Protein AF-A0A840BSH6-F1 (afdb_monomer)

Solvent-accessible surface area (backbone atoms only — not comparable to full-atom values): 8714 Å² total; per-residue (Å²): 139,89,85,86,82,85,83,79,82,79,79,81,77,80,78,76,80,76,78,77,72,79,73,70,37,66,63,77,47,73,45,48,82,59,20,65,58,50,27,52,55,45,19,56,56,18,45,80,70,79,40,71,55,38,42,67,36,70,54,42,22,52,39,29,39,49,35,29,42,34,17,31,31,66,74,46,94,53,80,52,51,56,45,47,66,65,61,36,46,56,72,49,78,52,91,74,95,76,85,75,84,82,85,85,70,68,51,92,45,71,67,54,47,52,49,54,31,62,74,34,72,70,44,33,49,50,67,59,44,82,89,57,50,62,40,50,33,41,51,20,29,24,90,95,38,59

Secondary structure (DSSP, 8-state):
------------------------PPEEEEE-TTHHHHHHHHHHHHHTTTPPP-EE-HHHHHHHHHHHHHHHHHT---TTBTB-HHHHHHTTT---S--------S-SSHHHHHHHHHHSHHHHHHHT-TT--EE---EEEETTB-

Sequence (146 aa):
MKIPALLVSLALALSACTMAASKRQSVETVSSEAAPAAAGAVSRFRAASGLGPVTPDEALNAAARQQARAMAEKDVLSHEAAGSFWSRMDGTGRRFTHGAENIAMGQRSLEEAMEDWRRSPEHRRNMLQNPASHIGFARARAGGRD

Radius of gyration: 24.21 Å; Cα contacts (8 Å, |Δi|>4): 195; chains: 1; bounding box: 89×45×50 Å

Nearest PDB structures (foldseek):
  4ifa-assembly1_A  TM=9.521E-01  e=1.759E-03  Bacillus anthracis str. Ames
  4d53-assembly2_B  TM=8.721E-01  e=7.433E-04  Borreliella burgdorferi B31
  4h0a-assembly2_B  TM=8.334E-01  e=6.193E-03  Staphylococcus aureus subsp. aureus Mu50
  1smb-assembly1_A  TM=7.708E-01  e=9.368E-02  Homo sapiens
  5vhg-assembly1_A  TM=7.579E-01  e=2.531E-01  Homo sapiens

Foldseek 3Di:
DDDDDDDDPDPPPPPPPPPPPPQQFDWPDKDQPCVVVLQVLLQVLLVVVVAHGAAEDVLQQVLQSQQQVQCQRRVHDDCQSNHHPVVSSVVSVDDDPDADDDDDKQDPDPVRSSVVLCPDPVSVCRSNDPPHHYHYHMHIDTPHMD

Structure (mmCIF, N/CA/C/O backbone):
data_AF-A0A840BSH6-F1
#
_entry.id   AF-A0A840BSH6-F1
#
loop_
_atom_site.group_PDB
_atom_site.id
_atom_site.type_symbol
_atom_site.label_atom_id
_atom_site.label_alt_id
_atom_site.label_comp_id
_atom_site.label_asym_id
_atom_site.label_entity_id
_atom_site.label_seq_id
_atom_site.pdbx_PDB_ins_code
_atom_site.Cartn_x
_atom_site.Cartn_y
_atom_site.Cartn_z
_atom_site.occupancy
_atom_site.B_iso_or_equiv
_atom_site.auth_seq_id
_atom_site.auth_comp_id
_atom_site.auth_asym_id
_atom_site.auth_atom_id
_atom_site.pdbx_PDB_model_num
ATOM 1 N N . MET A 1 1 ? 73.060 -31.429 -35.168 1.00 44.03 1 MET A N 1
ATOM 2 C CA . MET A 1 1 ? 73.152 -30.146 -34.434 1.00 44.03 1 MET A CA 1
ATOM 3 C C . MET A 1 1 ? 72.123 -29.185 -35.020 1.00 44.03 1 MET A C 1
ATOM 5 O O . MET A 1 1 ? 72.100 -29.071 -36.238 1.00 44.03 1 MET A O 1
ATOM 9 N N . LYS A 1 2 ? 71.353 -28.507 -34.151 1.00 41.44 2 LYS A N 1
ATOM 10 C CA . LYS A 1 2 ? 70.321 -27.463 -34.385 1.00 41.44 2 LYS A CA 1
ATOM 11 C C . LYS A 1 2 ? 68.860 -27.944 -34.511 1.00 41.44 2 LYS A C 1
ATOM 13 O O . LYS A 1 2 ? 68.410 -28.388 -35.557 1.00 41.44 2 LYS A O 1
ATOM 18 N N . ILE A 1 3 ? 68.153 -27.797 -33.387 1.00 51.47 3 ILE A N 1
ATOM 19 C CA . ILE A 1 3 ? 66.695 -27.834 -33.193 1.00 51.47 3 ILE A CA 1
ATOM 20 C C . ILE A 1 3 ? 66.158 -26.401 -33.394 1.00 51.47 3 ILE A C 1
ATOM 22 O O . ILE A 1 3 ? 66.790 -25.479 -32.872 1.00 51.47 3 ILE A O 1
ATOM 26 N N . PRO A 1 4 ? 64.998 -26.192 -34.045 1.00 51.84 4 PRO A N 1
ATOM 27 C CA . PRO A 1 4 ? 64.144 -25.043 -33.739 1.00 51.84 4 PRO A CA 1
ATOM 28 C C . PRO A 1 4 ? 62.742 -25.542 -33.338 1.00 51.84 4 PRO A C 1
ATOM 30 O O . PRO A 1 4 ? 62.056 -26.215 -34.096 1.00 51.84 4 PRO A O 1
ATOM 33 N N . ALA A 1 5 ? 62.421 -25.467 -32.049 1.00 51.41 5 ALA A N 1
ATOM 34 C CA . ALA A 1 5 ? 61.655 -24.380 -31.430 1.00 51.41 5 ALA A CA 1
ATOM 35 C C . ALA A 1 5 ? 60.151 -24.463 -31.754 1.00 51.41 5 ALA A C 1
ATOM 37 O O . ALA A 1 5 ? 59.654 -23.911 -32.731 1.00 51.41 5 ALA A O 1
ATOM 38 N N . LEU A 1 6 ? 59.455 -25.182 -30.868 1.00 49.88 6 LEU A N 1
ATOM 39 C CA . LEU A 1 6 ? 58.005 -25.245 -30.716 1.00 49.88 6 LEU A CA 1
ATOM 40 C C . LEU A 1 6 ? 57.456 -23.828 -30.460 1.00 49.88 6 LEU A C 1
ATOM 42 O O . LEU A 1 6 ? 57.802 -23.206 -29.456 1.00 49.88 6 LEU A O 1
ATOM 46 N N . LEU A 1 7 ? 56.582 -23.326 -31.332 1.00 50.69 7 LEU A N 1
ATOM 47 C CA . LEU A 1 7 ? 55.762 -22.147 -31.046 1.00 50.69 7 LEU A CA 1
ATOM 48 C C . LEU A 1 7 ? 54.501 -22.608 -30.310 1.00 50.69 7 LEU A C 1
ATOM 50 O O . LEU A 1 7 ? 53.542 -23.076 -30.916 1.00 50.69 7 LEU A O 1
ATOM 54 N N . VAL A 1 8 ? 54.526 -22.500 -28.982 1.00 51.53 8 VAL A N 1
ATOM 55 C CA . VAL A 1 8 ? 53.335 -22.622 -28.137 1.00 51.53 8 VAL A CA 1
ATOM 56 C C . VAL A 1 8 ? 52.577 -21.300 -28.230 1.00 51.53 8 VAL A C 1
ATOM 58 O O . VAL A 1 8 ? 52.977 -20.299 -27.637 1.00 51.53 8 VAL A O 1
ATOM 61 N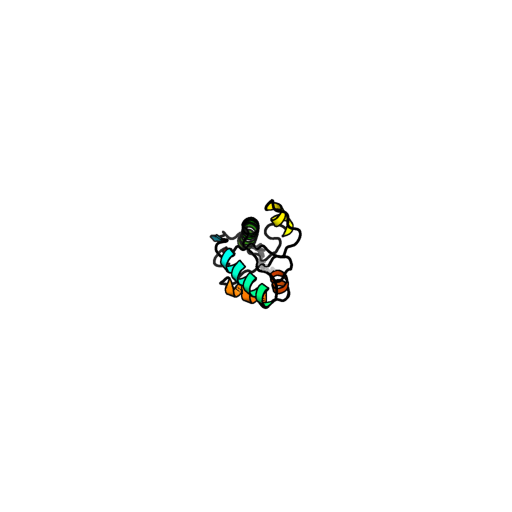 N . SER A 1 9 ? 51.491 -21.278 -28.999 1.00 53.41 9 SER A N 1
ATOM 62 C CA . SER A 1 9 ? 50.545 -20.163 -28.991 1.00 53.41 9 SER A CA 1
ATOM 63 C C . SER A 1 9 ? 49.776 -20.169 -27.669 1.00 53.41 9 SER A C 1
ATOM 65 O O . SER A 1 9 ? 48.850 -20.952 -27.470 1.00 53.41 9 SER A O 1
ATOM 67 N N . LEU A 1 10 ? 50.187 -19.299 -26.747 1.00 56.66 10 LEU A N 1
ATOM 68 C CA . LEU A 1 10 ? 49.472 -19.008 -25.510 1.00 56.66 10 LEU A CA 1
ATOM 69 C C . LEU A 1 10 ? 48.188 -18.235 -25.850 1.00 56.66 10 LEU A C 1
ATOM 71 O O . LEU A 1 10 ? 48.226 -17.037 -26.126 1.00 56.66 10 LEU A O 1
ATOM 75 N N . ALA A 1 11 ? 47.048 -18.924 -25.852 1.00 58.22 11 ALA A N 1
ATOM 76 C CA . ALA A 1 11 ? 45.743 -18.284 -25.942 1.00 58.22 11 ALA A CA 1
ATOM 77 C C . ALA A 1 11 ? 45.446 -17.555 -24.621 1.00 58.22 11 ALA A C 1
ATOM 79 O O . ALA A 1 11 ? 45.105 -18.175 -23.614 1.00 58.22 11 ALA A O 1
ATOM 80 N N . LEU A 1 12 ? 45.590 -16.228 -24.618 1.00 57.38 12 LEU A N 1
ATOM 81 C CA . LEU A 1 12 ? 45.112 -15.373 -23.534 1.00 57.38 12 LEU A CA 1
ATOM 82 C C . LEU A 1 12 ? 43.579 -15.292 -23.623 1.00 57.38 12 LEU A C 1
ATOM 84 O O . LEU A 1 12 ? 43.025 -14.484 -24.366 1.00 57.38 12 LEU A O 1
ATOM 88 N N . ALA A 1 13 ? 42.877 -16.145 -22.878 1.00 59.97 13 ALA A N 1
ATOM 89 C CA . ALA A 1 13 ? 41.445 -15.988 -22.661 1.00 59.97 13 ALA A CA 1
ATOM 90 C C . ALA A 1 13 ? 41.224 -14.845 -21.656 1.00 59.97 13 ALA A C 1
ATOM 92 O O . ALA A 1 13 ? 41.293 -15.048 -20.444 1.00 59.97 13 ALA A O 1
ATOM 93 N N . LEU A 1 14 ? 40.982 -13.624 -22.148 1.00 59.31 14 LEU A N 1
ATOM 94 C CA . LEU A 1 14 ? 40.453 -12.554 -21.303 1.00 59.31 14 LEU A CA 1
ATOM 95 C C . LEU A 1 14 ? 39.004 -12.904 -20.948 1.00 59.31 14 LEU A C 1
ATOM 97 O O . LEU A 1 14 ? 38.084 -12.700 -21.737 1.00 59.31 14 LEU A O 1
ATOM 101 N N . SER A 1 15 ? 38.814 -13.455 -19.752 1.00 66.94 15 SER A N 1
ATOM 102 C CA . SER A 1 15 ? 37.499 -13.635 -19.146 1.00 66.94 15 SER A CA 1
ATOM 103 C C . SER A 1 15 ? 36.910 -12.254 -18.857 1.00 66.94 15 SER A C 1
ATOM 105 O O . SER A 1 15 ? 37.225 -11.627 -17.846 1.00 66.94 15 SER A O 1
ATOM 107 N N . ALA A 1 16 ? 36.087 -11.745 -19.773 1.00 57.84 16 ALA A N 1
ATOM 108 C CA . ALA A 1 16 ? 35.301 -10.547 -19.539 1.00 57.84 16 ALA A CA 1
ATOM 109 C C . ALA A 1 16 ? 34.271 -10.859 -18.447 1.00 57.84 16 ALA A C 1
ATOM 111 O O . ALA A 1 16 ? 33.254 -11.501 -18.701 1.00 57.84 16 ALA A O 1
ATOM 112 N N . CYS A 1 17 ? 34.532 -10.411 -17.218 1.00 57.34 17 CYS A N 1
ATOM 113 C CA . CYS A 1 17 ? 33.495 -10.292 -16.202 1.00 57.34 17 CYS A CA 1
ATOM 114 C C . CYS A 1 17 ? 32.468 -9.274 -16.706 1.00 57.34 17 CYS A C 1
ATOM 116 O O . CYS A 1 17 ? 32.613 -8.069 -16.501 1.00 57.34 17 CYS A O 1
ATOM 118 N N . THR A 1 18 ? 31.435 -9.745 -17.398 1.00 59.56 18 THR A N 1
ATOM 119 C CA . THR A 1 18 ? 30.250 -8.946 -17.686 1.00 59.56 18 THR A CA 1
ATOM 120 C C . THR A 1 18 ? 29.552 -8.670 -16.359 1.00 59.56 18 THR A C 1
ATOM 122 O O . THR A 1 18 ? 28.752 -9.473 -15.883 1.00 59.56 18 THR A O 1
ATOM 125 N N . MET A 1 19 ? 29.871 -7.535 -15.735 1.00 56.47 19 MET A N 1
ATOM 126 C CA . MET A 1 19 ? 28.984 -6.911 -14.759 1.00 56.47 19 MET A CA 1
ATOM 127 C C . MET A 1 19 ? 27.690 -6.585 -15.505 1.00 56.47 19 MET A C 1
ATOM 129 O O . MET A 1 19 ? 27.615 -5.595 -16.232 1.00 56.47 19 MET A O 1
ATOM 133 N N . ALA A 1 20 ? 26.687 -7.453 -15.386 1.00 56.94 20 ALA A N 1
ATOM 134 C CA . ALA A 1 20 ? 25.339 -7.142 -15.825 1.00 56.94 20 ALA A CA 1
ATOM 135 C C . ALA A 1 20 ? 24.828 -6.000 -14.938 1.00 56.94 20 ALA A C 1
ATOM 137 O O . ALA A 1 20 ? 24.287 -6.221 -13.857 1.00 56.94 20 ALA A O 1
ATOM 138 N N . ALA A 1 21 ? 25.056 -4.759 -15.366 1.00 57.09 21 ALA A N 1
ATOM 139 C CA . ALA A 1 21 ? 24.339 -3.623 -14.822 1.00 57.09 21 ALA A CA 1
ATOM 140 C C . ALA A 1 21 ? 22.850 -3.896 -15.067 1.00 57.09 21 ALA A C 1
ATOM 142 O O . ALA A 1 21 ? 22.416 -3.929 -16.221 1.00 57.09 21 ALA A O 1
ATOM 143 N N . SER A 1 22 ? 22.090 -4.161 -13.998 1.00 57.53 22 SER A N 1
ATOM 144 C CA . SER A 1 22 ? 20.638 -4.305 -14.089 1.00 57.53 22 SER A CA 1
ATOM 145 C C . SER A 1 22 ? 20.093 -3.038 -14.739 1.00 57.53 22 SER A C 1
ATOM 147 O O . SER A 1 22 ? 20.224 -1.930 -14.209 1.00 57.53 22 SER A O 1
ATOM 149 N N . LYS A 1 23 ? 19.589 -3.182 -15.963 1.00 60.22 23 LYS A N 1
ATOM 150 C CA . LYS A 1 23 ? 19.075 -2.066 -16.742 1.00 60.22 23 LYS A CA 1
ATOM 151 C C . LYS A 1 23 ? 17.797 -1.623 -16.038 1.00 60.22 23 LYS A C 1
ATOM 153 O O . LYS A 1 23 ? 16.818 -2.360 -16.075 1.00 60.22 23 LYS A O 1
ATOM 158 N N . ARG A 1 24 ? 17.822 -0.452 -15.381 1.00 63.91 24 ARG A N 1
ATOM 159 C CA . ARG A 1 24 ? 16.624 0.177 -14.791 1.00 63.91 24 ARG A CA 1
ATOM 160 C C . ARG A 1 24 ? 15.468 0.035 -15.774 1.00 63.91 24 ARG A C 1
ATOM 162 O O . ARG A 1 24 ? 15.580 0.467 -16.925 1.00 63.91 24 ARG A O 1
ATOM 169 N N . GLN A 1 25 ? 14.396 -0.598 -15.324 1.00 75.19 25 GLN A N 1
ATOM 170 C CA . GLN A 1 25 ? 13.265 -0.896 -16.180 1.00 75.19 25 GLN A CA 1
ATOM 171 C C . GLN A 1 25 ? 12.385 0.350 -16.278 1.00 75.19 25 GLN A C 1
ATOM 173 O O . GLN A 1 25 ? 12.109 1.012 -15.275 1.00 75.19 25 GLN A O 1
ATOM 178 N N . SER A 1 26 ? 11.962 0.714 -17.489 1.00 85.12 26 SER A N 1
ATOM 179 C CA . SER A 1 26 ? 10.994 1.796 -17.655 1.00 85.12 26 SER A CA 1
ATOM 180 C C . SER A 1 26 ? 9.645 1.333 -17.113 1.00 85.12 26 SER A C 1
ATOM 182 O O . SER A 1 26 ? 9.083 0.357 -17.612 1.00 85.12 26 SER A O 1
ATOM 184 N N . VAL A 1 27 ? 9.128 2.034 -16.106 1.00 91.00 27 VAL A N 1
ATOM 185 C CA . VAL A 1 27 ? 7.784 1.778 -15.583 1.00 91.00 27 VAL A CA 1
ATOM 186 C C . VAL A 1 27 ? 6.754 2.247 -16.605 1.00 91.00 27 VAL A C 1
ATOM 188 O O . VAL A 1 27 ? 6.687 3.433 -16.922 1.00 91.00 27 VAL A O 1
ATOM 191 N N . GLU A 1 28 ? 5.967 1.302 -17.110 1.00 92.50 28 GLU A N 1
ATOM 192 C CA . GLU A 1 28 ? 4.903 1.500 -18.097 1.00 92.50 28 GLU A CA 1
ATOM 193 C C . GLU A 1 28 ? 3.688 2.175 -17.458 1.00 92.50 28 GLU A C 1
ATOM 195 O O . GLU A 1 28 ? 3.151 3.141 -17.993 1.00 92.50 28 GLU A O 1
ATOM 200 N N . THR A 1 29 ? 3.253 1.676 -16.296 1.00 94.44 29 THR A N 1
ATOM 201 C CA . THR A 1 29 ? 2.082 2.204 -15.584 1.00 94.44 29 THR A CA 1
ATOM 202 C C . THR A 1 29 ? 2.317 2.210 -14.081 1.00 94.44 29 THR A C 1
ATOM 204 O O . THR A 1 29 ? 3.033 1.363 -13.555 1.00 94.44 29 THR A O 1
ATOM 207 N N . VAL A 1 30 ? 1.703 3.167 -13.384 1.00 96.88 30 VAL A N 1
ATOM 208 C CA . VAL A 1 30 ? 1.524 3.155 -11.927 1.00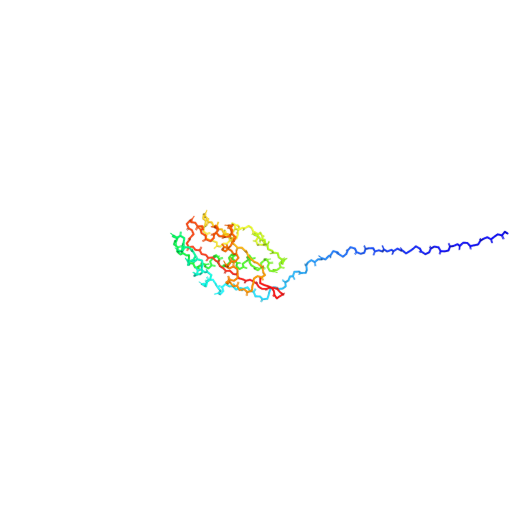 96.88 30 VAL A CA 1
ATOM 209 C C . VAL A 1 30 ? 0.113 3.647 -11.660 1.00 96.88 30 VAL A C 1
ATOM 211 O O . VAL A 1 30 ? -0.233 4.743 -12.095 1.00 96.88 30 VAL A O 1
ATOM 214 N N . SER A 1 31 ? -0.703 2.856 -10.971 1.00 96.94 31 SER A N 1
ATOM 215 C CA . SER A 1 31 ? -2.120 3.158 -10.770 1.00 96.94 31 SER A CA 1
ATOM 216 C C . SER A 1 31 ? -2.590 2.771 -9.370 1.00 96.94 31 SER A C 1
ATOM 218 O O . SER A 1 31 ? -2.175 1.750 -8.822 1.00 96.94 31 SER A O 1
ATOM 220 N N . SER A 1 32 ? -3.488 3.587 -8.816 1.00 98.19 32 SER A N 1
ATOM 221 C CA . SER A 1 32 ? -4.274 3.296 -7.607 1.00 98.19 32 SER A CA 1
ATOM 222 C C . SER A 1 32 ? -5.753 3.047 -7.930 1.00 98.19 32 SER A C 1
ATOM 224 O O . SER A 1 32 ? -6.579 3.023 -7.024 1.00 98.19 32 SER A O 1
ATOM 226 N N . GLU A 1 33 ? -6.119 2.846 -9.199 1.00 97.69 33 GLU A N 1
ATOM 227 C CA . GLU A 1 33 ? -7.520 2.648 -9.617 1.00 97.69 33 GLU A CA 1
ATOM 228 C C . GLU A 1 33 ? -8.170 1.433 -8.947 1.00 97.69 33 GLU A C 1
ATOM 230 O O . GLU A 1 33 ? -9.359 1.446 -8.644 1.00 97.69 33 GLU A O 1
ATOM 235 N N . ALA A 1 34 ? -7.383 0.396 -8.651 1.00 97.69 34 ALA A N 1
ATOM 236 C CA . ALA A 1 34 ? -7.858 -0.794 -7.954 1.00 97.69 34 ALA A CA 1
ATOM 237 C C . ALA A 1 34 ? -8.013 -0.600 -6.430 1.00 97.69 34 ALA A C 1
ATOM 239 O O . ALA A 1 34 ? -8.441 -1.531 -5.747 1.00 97.69 34 ALA A O 1
ATOM 240 N N . ALA A 1 35 ? -7.705 0.577 -5.870 1.00 98.62 35 ALA A N 1
ATOM 241 C CA . ALA A 1 35 ? -7.772 0.805 -4.426 1.00 98.62 35 ALA A CA 1
ATOM 242 C C . ALA A 1 35 ? -9.167 0.575 -3.811 1.00 98.62 35 ALA A C 1
ATOM 244 O O . ALA A 1 35 ? -9.234 -0.095 -2.777 1.00 98.62 35 ALA A O 1
ATOM 245 N N . PRO A 1 36 ? -10.291 1.006 -4.423 1.00 98.75 36 PRO A N 1
ATOM 246 C CA . PRO A 1 36 ? -11.622 0.668 -3.916 1.00 98.75 36 PRO A CA 1
ATOM 247 C C . PRO A 1 36 ? -11.895 -0.843 -3.917 1.00 98.75 36 PRO A C 1
ATOM 249 O O . PRO A 1 36 ? -12.443 -1.378 -2.952 1.00 98.75 36 PRO A O 1
ATOM 252 N N . ALA A 1 37 ? -11.470 -1.554 -4.968 1.00 98.62 37 ALA A N 1
ATOM 253 C CA . ALA A 1 37 ? -11.633 -3.003 -5.065 1.00 98.62 37 ALA A CA 1
ATOM 254 C C . ALA A 1 37 ? -10.796 -3.741 -4.005 1.00 98.62 37 ALA A C 1
ATOM 256 O O . ALA A 1 37 ? -11.313 -4.629 -3.318 1.00 98.62 37 ALA A O 1
ATOM 257 N N . ALA A 1 38 ? -9.539 -3.328 -3.812 1.00 98.62 38 ALA A N 1
ATOM 258 C CA . ALA A 1 38 ? -8.643 -3.866 -2.791 1.00 98.62 38 ALA A CA 1
ATOM 259 C C . ALA A 1 38 ? -9.195 -3.630 -1.377 1.00 98.62 38 ALA A C 1
ATOM 261 O O . ALA A 1 38 ? -9.295 -4.572 -0.587 1.00 98.62 38 ALA A O 1
ATOM 262 N N . ALA A 1 39 ? -9.654 -2.411 -1.078 1.00 98.81 39 ALA A N 1
ATOM 263 C CA . ALA A 1 39 ? -10.279 -2.088 0.202 1.00 98.81 39 ALA A CA 1
ATOM 264 C C . ALA A 1 39 ? -11.543 -2.919 0.457 1.00 98.81 39 ALA A C 1
ATOM 266 O O . ALA A 1 39 ? -11.730 -3.429 1.563 1.00 98.81 39 ALA A O 1
ATOM 267 N N . GLY A 1 40 ? -12.380 -3.128 -0.564 1.00 98.75 40 GLY A N 1
ATOM 268 C CA . GLY A 1 40 ? -13.543 -4.009 -0.468 1.00 98.75 40 GLY A CA 1
ATOM 269 C C . GLY A 1 40 ? -13.158 -5.466 -0.185 1.00 98.75 40 GLY A C 1
ATOM 270 O O . GLY A 1 40 ? -13.766 -6.115 0.669 1.00 98.75 40 GLY A O 1
ATOM 271 N N . ALA A 1 41 ? -12.129 -5.989 -0.858 1.00 98.62 41 ALA A N 1
ATOM 272 C CA . ALA A 1 41 ? -11.649 -7.358 -0.660 1.00 98.62 41 ALA A CA 1
ATOM 273 C C . ALA A 1 41 ? -11.038 -7.580 0.734 1.00 98.62 41 ALA A C 1
ATOM 275 O O . ALA A 1 41 ? -11.322 -8.603 1.368 1.00 98.62 41 ALA A O 1
ATOM 276 N N . VAL A 1 42 ? -10.242 -6.623 1.223 1.00 98.69 42 VAL A N 1
ATOM 277 C CA . VAL A 1 42 ? -9.677 -6.638 2.582 1.00 98.69 42 VAL A CA 1
ATOM 278 C C . VAL A 1 42 ? -10.784 -6.479 3.621 1.00 98.69 42 VAL A C 1
ATOM 280 O O . VAL A 1 42 ? -10.820 -7.240 4.582 1.00 98.69 42 VAL A O 1
ATOM 283 N N . SER A 1 43 ? -11.742 -5.574 3.414 1.00 98.75 43 SER A N 1
ATOM 284 C CA . SER A 1 43 ? -12.864 -5.375 4.341 1.00 98.75 43 SER A CA 1
ATOM 285 C C . SER A 1 43 ? -13.727 -6.626 4.492 1.00 98.75 43 SER A C 1
ATOM 287 O O . SER A 1 43 ? -14.059 -6.998 5.614 1.00 98.75 43 SER A O 1
ATOM 289 N N . ARG A 1 44 ? -14.031 -7.340 3.397 1.00 98.62 44 ARG A N 1
ATOM 290 C CA . ARG A 1 44 ? -14.736 -8.636 3.474 1.00 98.62 44 ARG A CA 1
ATOM 291 C C . ARG A 1 44 ? -13.941 -9.676 4.264 1.00 98.62 44 ARG A C 1
ATOM 293 O O . ARG A 1 44 ? -14.512 -10.418 5.057 1.00 98.62 44 ARG A O 1
ATOM 300 N N . PHE A 1 45 ? -12.625 -9.717 4.067 1.00 98.31 45 PHE A N 1
ATOM 301 C CA . PHE A 1 45 ? -11.748 -10.633 4.794 1.00 98.31 45 PHE A CA 1
ATOM 302 C C . PHE A 1 45 ? -11.670 -10.313 6.298 1.00 98.31 45 PHE A C 1
ATOM 304 O O . PHE A 1 45 ? -11.717 -11.217 7.135 1.00 98.31 45 PHE A O 1
ATOM 311 N N . ARG A 1 46 ? -11.617 -9.022 6.641 1.00 98.62 46 ARG A N 1
ATOM 312 C CA . ARG A 1 46 ? -11.661 -8.515 8.019 1.00 98.62 46 ARG A CA 1
ATOM 313 C C . ARG A 1 46 ? -12.995 -8.820 8.694 1.00 98.62 46 ARG A C 1
ATOM 315 O O . ARG A 1 46 ? -12.990 -9.344 9.804 1.00 98.62 46 ARG A O 1
ATOM 322 N N . ALA A 1 47 ? -14.112 -8.608 7.998 1.00 98.50 47 ALA A N 1
ATOM 323 C CA . ALA A 1 47 ? -15.450 -8.912 8.503 1.00 98.50 47 ALA A CA 1
ATOM 324 C C . ALA A 1 47 ? -15.618 -10.403 8.838 1.00 98.50 47 ALA A C 1
ATOM 326 O O . ALA A 1 47 ? -16.126 -10.739 9.905 1.00 98.50 47 ALA A O 1
ATOM 327 N N . ALA A 1 48 ? -15.099 -11.302 7.992 1.00 97.75 48 ALA A N 1
ATOM 328 C CA . ALA A 1 48 ? -15.080 -12.743 8.270 1.00 97.75 48 ALA A CA 1
ATOM 329 C C . ALA A 1 48 ? -14.237 -13.126 9.507 1.00 97.75 48 ALA A C 1
ATOM 331 O O . ALA A 1 48 ? -14.352 -14.239 10.009 1.00 97.75 48 ALA A O 1
ATOM 332 N N . SER A 1 49 ? -13.401 -12.207 9.999 1.00 97.56 49 SER A N 1
ATOM 333 C CA . SER A 1 49 ? -12.582 -12.362 11.206 1.00 97.56 49 SER A CA 1
ATOM 334 C C . SER A 1 49 ? -13.086 -11.507 12.381 1.00 97.56 49 SER A C 1
ATOM 336 O O . SER A 1 49 ? -12.359 -11.328 13.354 1.00 97.56 49 SER A O 1
ATOM 338 N N . GLY A 1 50 ? -14.300 -10.946 12.294 1.00 97.94 50 GLY A N 1
ATOM 339 C CA . GLY A 1 50 ? -14.893 -10.116 13.350 1.00 97.94 50 GLY A CA 1
ATOM 340 C C . GLY A 1 50 ? -14.308 -8.703 13.473 1.00 97.94 50 GLY A C 1
ATOM 341 O O . GLY A 1 50 ? -14.513 -8.048 14.491 1.00 97.94 50 GLY A O 1
ATOM 342 N N . LEU A 1 51 ? -13.575 -8.225 12.462 1.00 98.38 51 LEU A N 1
ATOM 343 C CA . LEU A 1 51 ? -12.960 -6.895 12.440 1.00 98.38 51 LEU A CA 1
ATOM 344 C C . LEU A 1 51 ? -13.743 -5.918 11.552 1.00 98.38 51 LEU A C 1
ATOM 346 O O . LEU A 1 51 ? -14.373 -6.311 10.569 1.00 98.38 51 LEU A O 1
ATOM 350 N N . GLY A 1 52 ? -13.652 -4.624 11.874 1.00 97.94 52 GLY A N 1
ATOM 351 C CA . GLY A 1 52 ? -14.253 -3.548 11.081 1.00 97.94 52 GLY A CA 1
ATOM 352 C C . GLY A 1 52 ? -13.608 -3.365 9.696 1.00 97.94 52 GLY A C 1
ATOM 353 O O . GLY A 1 52 ? -12.478 -3.819 9.472 1.00 97.94 52 GLY A O 1
ATOM 354 N N . PRO A 1 53 ? -14.304 -2.700 8.754 1.00 98.50 53 PRO A N 1
ATOM 355 C CA . PRO A 1 53 ? -13.799 -2.462 7.404 1.00 98.50 53 PRO A CA 1
ATOM 356 C C . PRO A 1 53 ? -12.639 -1.456 7.386 1.00 98.50 53 PRO A C 1
ATOM 358 O O . PRO A 1 53 ? -12.380 -0.757 8.365 1.00 98.50 53 PRO A O 1
ATOM 361 N N . VAL A 1 54 ? -11.964 -1.370 6.240 1.00 98.62 54 VAL A N 1
ATOM 362 C CA . VAL A 1 54 ? -10.978 -0.327 5.930 1.00 98.62 54 VAL A CA 1
ATOM 363 C C . VAL A 1 54 ? -11.466 0.528 4.765 1.00 98.62 54 VAL A C 1
ATOM 365 O O . VAL A 1 54 ? -12.069 0.014 3.820 1.00 98.62 54 VAL A O 1
ATOM 368 N N . THR A 1 55 ? -11.162 1.821 4.806 1.00 98.44 55 THR A N 1
ATOM 369 C CA . THR A 1 55 ? -11.523 2.782 3.752 1.00 98.44 55 THR A CA 1
ATOM 370 C C . THR A 1 55 ? -10.278 3.199 2.963 1.00 98.44 55 THR A C 1
ATOM 372 O O . THR A 1 55 ? -9.240 3.443 3.587 1.00 98.44 55 THR A O 1
ATOM 375 N N . PRO A 1 56 ? -10.339 3.301 1.618 1.00 98.38 56 PRO A N 1
ATOM 376 C CA . PRO A 1 56 ? -9.244 3.861 0.833 1.00 98.38 56 PRO A CA 1
ATOM 377 C C . PRO A 1 56 ? -8.843 5.249 1.329 1.00 98.38 56 PRO A C 1
ATOM 379 O O . PRO A 1 56 ? -9.700 6.071 1.655 1.00 98.38 56 PRO A O 1
ATOM 382 N N . ASP A 1 57 ? -7.545 5.515 1.349 1.00 97.31 57 ASP A N 1
ATOM 383 C CA . ASP A 1 57 ? -6.998 6.798 1.763 1.00 97.31 57 ASP A CA 1
ATOM 384 C C . ASP A 1 57 ? -5.962 7.301 0.763 1.00 97.31 57 ASP A C 1
ATOM 386 O O . ASP A 1 57 ? -5.027 6.582 0.413 1.00 97.31 57 ASP A O 1
ATOM 390 N N . GLU A 1 58 ? -6.108 8.544 0.303 1.00 96.38 58 GLU A N 1
ATOM 391 C CA . GLU A 1 58 ? -5.274 9.038 -0.794 1.00 96.38 58 GLU A CA 1
ATOM 392 C C . GLU A 1 58 ? -3.814 9.275 -0.387 1.00 96.38 58 GLU A C 1
ATOM 394 O O . GLU A 1 58 ? -2.909 9.068 -1.195 1.00 96.38 58 GLU A O 1
ATOM 399 N N . ALA A 1 59 ? -3.556 9.620 0.876 1.00 96.38 59 ALA A N 1
ATOM 400 C CA . ALA A 1 59 ? -2.191 9.717 1.388 1.00 96.38 59 ALA A CA 1
ATOM 401 C C . ALA A 1 59 ? -1.516 8.334 1.401 1.00 96.38 59 ALA A C 1
ATOM 403 O O . ALA A 1 59 ? -0.369 8.196 0.969 1.00 96.38 59 ALA A O 1
ATOM 404 N N . LEU A 1 60 ? -2.246 7.291 1.809 1.00 98.12 60 LEU A N 1
ATOM 405 C CA . LEU A 1 60 ? -1.744 5.916 1.741 1.00 98.12 60 LEU A CA 1
ATOM 406 C C . LEU A 1 60 ? -1.590 5.427 0.291 1.00 98.12 60 LEU A C 1
ATOM 408 O O . LEU A 1 60 ? -0.618 4.736 -0.014 1.00 98.12 60 LEU A O 1
ATOM 412 N N . ASN A 1 61 ? -2.493 5.805 -0.621 1.00 98.44 61 ASN A N 1
ATOM 413 C CA . ASN A 1 61 ? -2.348 5.510 -2.050 1.00 98.44 61 ASN A CA 1
ATOM 414 C C . ASN A 1 61 ? -1.087 6.162 -2.630 1.00 98.44 61 ASN A C 1
ATOM 416 O O . ASN A 1 61 ? -0.369 5.521 -3.394 1.00 98.44 61 ASN A O 1
ATOM 420 N N . ALA A 1 62 ? -0.782 7.407 -2.255 1.00 97.12 62 ALA A N 1
ATOM 421 C CA . ALA A 1 62 ? 0.432 8.089 -2.694 1.00 97.12 62 ALA A CA 1
ATOM 422 C C . ALA A 1 62 ? 1.700 7.347 -2.245 1.00 97.12 62 ALA A C 1
ATOM 424 O O . ALA A 1 62 ? 2.578 7.085 -3.073 1.00 97.12 62 ALA A O 1
ATOM 425 N N . ALA A 1 63 ? 1.760 6.927 -0.978 1.00 98.25 63 ALA A N 1
ATOM 426 C CA . ALA A 1 63 ? 2.865 6.119 -0.465 1.00 98.25 63 ALA A CA 1
ATOM 427 C C . ALA A 1 63 ? 2.962 4.747 -1.160 1.00 98.25 63 ALA A C 1
ATOM 429 O O . ALA A 1 63 ? 4.058 4.305 -1.514 1.00 98.25 63 ALA A O 1
ATOM 430 N N . ALA A 1 64 ? 1.825 4.095 -1.429 1.00 98.62 64 ALA A N 1
ATOM 431 C CA . ALA A 1 64 ? 1.783 2.835 -2.168 1.00 98.62 64 ALA A CA 1
ATOM 432 C C . ALA A 1 64 ? 2.282 3.002 -3.614 1.00 98.62 64 ALA A C 1
ATOM 434 O O . ALA A 1 64 ? 3.063 2.178 -4.088 1.00 98.62 64 ALA A O 1
ATOM 435 N N . ARG A 1 65 ? 1.900 4.083 -4.314 1.00 98.44 65 ARG A N 1
ATOM 436 C CA . ARG A 1 65 ? 2.391 4.384 -5.674 1.00 98.44 65 ARG A CA 1
ATOM 437 C C . ARG A 1 65 ? 3.893 4.610 -5.690 1.00 98.44 65 ARG A C 1
ATOM 439 O O . ARG A 1 65 ? 4.562 4.117 -6.595 1.00 98.44 65 ARG A O 1
ATOM 446 N N . GLN A 1 66 ? 4.416 5.340 -4.705 1.00 98.06 66 GLN A N 1
ATOM 447 C CA . GLN A 1 66 ? 5.851 5.578 -4.565 1.00 98.06 66 GLN A CA 1
ATOM 448 C C . GLN A 1 66 ? 6.611 4.251 -4.426 1.00 98.06 66 GLN A C 1
ATOM 450 O O . GLN A 1 66 ? 7.583 4.015 -5.143 1.00 98.06 66 GLN A O 1
ATOM 455 N N . GLN A 1 67 ? 6.128 3.370 -3.550 1.00 98.62 67 GLN A N 1
ATOM 456 C CA . GLN A 1 67 ? 6.730 2.065 -3.303 1.00 98.62 67 GLN A CA 1
ATOM 457 C C . GLN A 1 67 ? 6.622 1.127 -4.512 1.00 98.62 67 GLN A C 1
ATOM 459 O O . GLN A 1 67 ? 7.633 0.581 -4.950 1.00 98.62 67 GLN A O 1
ATOM 464 N N . ALA A 1 68 ? 5.428 0.982 -5.096 1.00 98.25 68 ALA A N 1
ATOM 465 C CA . ALA A 1 68 ? 5.198 0.136 -6.267 1.00 98.25 68 ALA A CA 1
ATOM 466 C C . ALA A 1 68 ? 6.050 0.586 -7.462 1.00 98.25 68 ALA A C 1
ATOM 468 O O . ALA A 1 68 ? 6.718 -0.233 -8.092 1.00 98.25 68 ALA A O 1
ATOM 469 N N . ARG A 1 69 ? 6.105 1.901 -7.727 1.00 97.88 69 ARG A N 1
ATOM 470 C CA . ARG A 1 69 ? 6.983 2.475 -8.756 1.00 97.88 69 ARG A CA 1
ATOM 471 C C . ARG A 1 69 ? 8.440 2.106 -8.505 1.00 97.88 69 ARG A C 1
ATOM 473 O O . ARG A 1 69 ? 9.110 1.662 -9.427 1.00 97.88 69 ARG A O 1
ATOM 480 N N . ALA A 1 70 ? 8.934 2.288 -7.282 1.00 97.25 70 ALA A N 1
ATOM 481 C CA . ALA A 1 70 ? 10.335 2.029 -6.975 1.00 97.25 70 ALA A CA 1
ATOM 482 C C . ALA A 1 70 ? 10.702 0.542 -7.070 1.00 97.25 70 ALA A C 1
ATOM 484 O O . ALA A 1 70 ? 11.797 0.230 -7.538 1.00 97.25 70 ALA A O 1
ATOM 485 N N . MET A 1 71 ? 9.803 -0.363 -6.666 1.00 97.38 71 MET A N 1
ATOM 486 C CA . MET A 1 71 ? 9.973 -1.807 -6.868 1.00 97.38 71 MET A CA 1
ATOM 487 C C . MET A 1 71 ? 10.051 -2.147 -8.358 1.00 97.38 71 MET A C 1
ATOM 489 O O . MET A 1 71 ? 10.969 -2.852 -8.770 1.00 97.38 71 MET A O 1
ATOM 493 N N . ALA A 1 72 ? 9.159 -1.576 -9.173 1.00 96.12 72 ALA A N 1
ATOM 494 C CA . ALA A 1 72 ? 9.128 -1.805 -10.614 1.00 96.12 72 ALA A CA 1
ATOM 495 C C . ALA A 1 72 ? 10.342 -1.202 -11.354 1.00 96.12 72 ALA A C 1
ATOM 497 O O . ALA A 1 72 ? 10.912 -1.853 -12.222 1.00 96.12 72 ALA A O 1
ATOM 498 N N . GLU A 1 73 ? 10.800 0.005 -10.996 1.00 94.88 73 GLU A N 1
ATOM 499 C CA . GLU A 1 73 ? 11.997 0.630 -11.600 1.00 94.88 73 GLU A CA 1
ATOM 500 C C . GLU A 1 73 ? 13.280 -0.166 -11.337 1.00 94.88 73 GLU A C 1
ATOM 502 O O . GLU A 1 73 ? 14.207 -0.161 -12.155 1.00 94.88 73 GLU A O 1
ATOM 507 N N . LYS A 1 74 ? 13.352 -0.794 -10.161 1.00 94.00 74 LYS A N 1
ATOM 508 C CA . LYS A 1 74 ? 14.524 -1.529 -9.679 1.00 94.00 74 LYS A CA 1
ATOM 509 C C . LYS A 1 74 ? 14.446 -3.031 -9.960 1.00 94.00 74 LYS A C 1
ATOM 511 O O . LYS A 1 74 ? 15.451 -3.699 -9.750 1.00 94.00 74 LYS A O 1
ATOM 516 N N . ASP A 1 75 ? 13.295 -3.528 -10.413 1.00 93.06 75 ASP A N 1
ATOM 517 C CA . ASP A 1 75 ? 12.983 -4.954 -10.560 1.00 93.06 75 ASP A CA 1
ATOM 518 C C . ASP A 1 75 ? 13.285 -5.760 -9.279 1.00 93.06 75 ASP A C 1
ATOM 520 O O . ASP A 1 75 ? 13.993 -6.766 -9.293 1.00 93.06 75 ASP A O 1
ATOM 524 N N . VAL A 1 76 ? 12.802 -5.268 -8.128 1.00 94.50 76 VAL A N 1
ATOM 525 C CA . VAL A 1 76 ? 12.991 -5.919 -6.818 1.00 94.50 76 VAL A CA 1
ATOM 526 C C . VAL A 1 76 ? 11.707 -5.951 -5.998 1.00 94.50 76 VAL A C 1
ATOM 528 O O . VAL A 1 76 ? 10.998 -4.951 -5.897 1.00 94.50 76 VAL A O 1
ATOM 531 N N . LEU A 1 77 ? 11.457 -7.071 -5.320 1.00 96.88 77 LEU A N 1
ATOM 532 C CA . LEU A 1 77 ? 10.453 -7.164 -4.262 1.00 96.88 77 LEU A CA 1
ATOM 533 C C . LEU A 1 77 ? 11.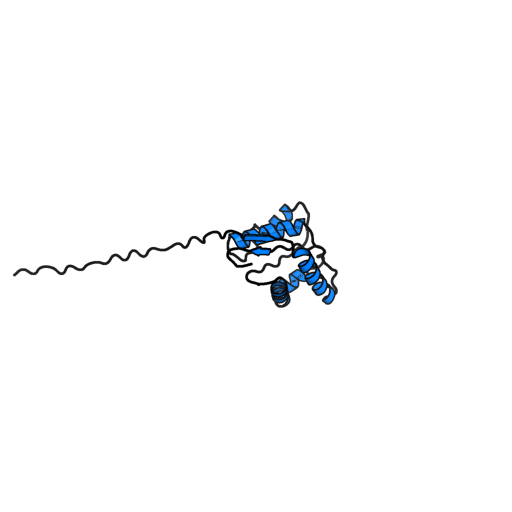115 -6.804 -2.924 1.00 96.88 77 LEU A C 1
ATOM 535 O O . LEU A 1 77 ? 11.824 -7.618 -2.335 1.00 96.88 77 LEU A O 1
ATOM 539 N N . SER A 1 78 ? 10.943 -5.561 -2.467 1.00 97.88 78 SER A N 1
ATOM 540 C CA . SER A 1 78 ? 11.596 -5.059 -1.251 1.00 97.88 78 SER A CA 1
ATOM 541 C C . SER A 1 78 ? 10.758 -4.007 -0.540 1.00 97.88 78 SER A C 1
ATOM 543 O O . SER A 1 78 ? 10.370 -3.012 -1.148 1.00 97.88 78 SER A O 1
ATOM 545 N N . HIS A 1 79 ? 10.580 -4.164 0.774 1.00 98.12 79 HIS A N 1
ATOM 546 C CA . HIS A 1 79 ? 9.921 -3.184 1.649 1.00 98.12 79 HIS A CA 1
ATOM 547 C C . HIS A 1 79 ? 10.640 -1.823 1.726 1.00 98.12 79 HIS A C 1
ATOM 549 O O . HIS A 1 79 ? 10.044 -0.839 2.160 1.00 98.12 79 HIS A O 1
ATOM 555 N N . GLU A 1 80 ? 11.885 -1.748 1.249 1.00 98.25 80 GLU A N 1
ATOM 556 C CA . GLU A 1 80 ? 12.758 -0.569 1.331 1.00 98.25 80 GLU A CA 1
ATOM 557 C C . GLU A 1 80 ? 12.973 0.116 -0.034 1.00 98.25 80 GLU A C 1
ATOM 559 O O . GLU A 1 80 ? 13.787 1.035 -0.166 1.00 98.25 80 GLU A O 1
ATOM 564 N N . ALA A 1 81 ? 12.274 -0.323 -1.091 1.00 97.94 81 ALA A N 1
ATOM 565 C CA . ALA A 1 81 ? 12.506 0.161 -2.454 1.00 97.94 81 ALA A CA 1
ATOM 566 C C . ALA A 1 81 ? 12.368 1.690 -2.588 1.00 97.94 81 ALA A C 1
ATOM 568 O O . ALA A 1 81 ? 13.154 2.299 -3.318 1.00 97.94 81 ALA A O 1
ATOM 569 N N . ALA A 1 82 ? 11.444 2.318 -1.861 1.00 97.94 82 ALA A N 1
ATOM 570 C CA . ALA A 1 82 ? 11.298 3.773 -1.772 1.00 97.94 82 ALA A CA 1
ATOM 571 C C . ALA A 1 82 ? 11.633 4.336 -0.371 1.00 97.94 82 ALA A C 1
ATOM 573 O O . ALA A 1 82 ? 11.028 5.315 0.059 1.00 97.94 82 ALA A O 1
ATOM 574 N N . GLY A 1 83 ? 12.593 3.725 0.335 1.00 97.75 83 GLY A N 1
ATOM 575 C CA . GLY A 1 83 ? 12.872 3.998 1.753 1.00 97.75 83 GLY A CA 1
ATOM 576 C C . GLY A 1 83 ? 11.989 3.152 2.666 1.00 97.75 83 GLY A C 1
ATOM 577 O O . GLY A 1 83 ? 11.195 2.366 2.159 1.00 97.75 83 GLY A O 1
ATOM 578 N N . SER A 1 84 ? 12.102 3.301 3.985 1.00 97.69 84 SER A N 1
ATOM 579 C CA . SER A 1 84 ? 11.347 2.467 4.930 1.00 97.69 84 SER A CA 1
ATOM 580 C C . SER A 1 84 ? 9.853 2.772 4.911 1.00 97.69 84 SER A C 1
ATOM 582 O O . SER A 1 84 ? 9.434 3.872 4.539 1.00 97.69 84 SER A O 1
ATOM 584 N N . PHE A 1 85 ? 9.033 1.818 5.362 1.00 96.94 85 PHE A N 1
ATOM 585 C CA . PHE A 1 85 ? 7.583 2.012 5.487 1.00 96.94 85 PHE A CA 1
ATOM 586 C C . PHE A 1 85 ? 7.243 3.318 6.220 1.00 96.94 85 PHE A C 1
ATOM 588 O O . PHE A 1 85 ? 6.495 4.144 5.702 1.00 96.94 85 PHE A O 1
ATOM 595 N N . TRP A 1 86 ? 7.851 3.542 7.388 1.00 95.75 86 TRP A N 1
ATOM 596 C CA . TRP A 1 86 ? 7.592 4.732 8.198 1.00 95.75 86 TRP A CA 1
ATOM 597 C C . TRP A 1 86 ? 8.080 6.018 7.538 1.00 95.75 86 TRP A C 1
ATOM 599 O O . TRP A 1 86 ? 7.350 7.002 7.553 1.00 95.75 86 TRP A O 1
ATOM 609 N N . SER A 1 87 ? 9.228 5.996 6.853 1.00 96.19 87 SER A N 1
ATOM 610 C CA . SER A 1 87 ? 9.692 7.160 6.089 1.00 96.19 87 SER A CA 1
ATOM 611 C C . SER A 1 87 ? 8.699 7.560 4.992 1.00 96.19 87 SER A C 1
ATOM 613 O O . SER A 1 87 ? 8.458 8.752 4.791 1.00 96.19 87 SER A O 1
ATOM 615 N N . ARG A 1 88 ? 8.080 6.585 4.310 1.00 97.44 88 ARG A N 1
ATOM 616 C CA . ARG A 1 88 ? 7.027 6.861 3.319 1.00 97.44 88 ARG A CA 1
ATOM 617 C C . ARG A 1 88 ? 5.750 7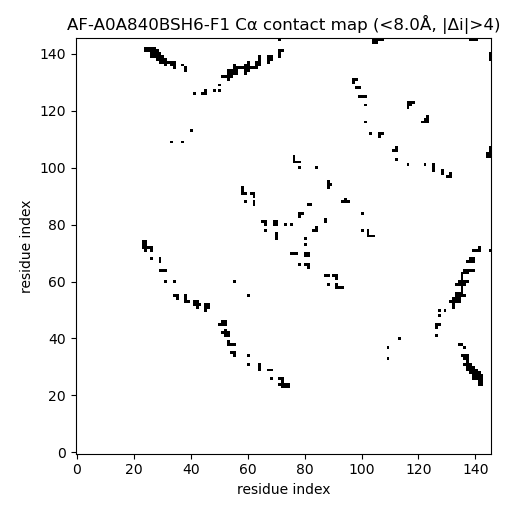.385 3.970 1.00 97.44 88 ARG A C 1
ATOM 619 O O . ARG A 1 88 ? 5.140 8.301 3.427 1.00 97.44 88 ARG A O 1
ATOM 626 N N . MET A 1 89 ? 5.353 6.832 5.120 1.00 95.94 89 MET A N 1
ATOM 627 C CA . MET A 1 89 ? 4.184 7.305 5.872 1.00 95.94 89 MET A CA 1
ATOM 628 C C . MET A 1 89 ? 4.362 8.751 6.347 1.00 95.94 89 MET A C 1
ATOM 630 O O . MET A 1 89 ? 3.460 9.564 6.146 1.00 95.94 89 MET A O 1
ATOM 634 N N . ASP A 1 90 ? 5.529 9.099 6.890 1.00 93.81 90 ASP A N 1
ATOM 635 C CA . ASP A 1 90 ? 5.853 10.466 7.318 1.00 93.81 90 ASP A CA 1
ATOM 636 C C . ASP A 1 90 ? 5.790 11.452 6.141 1.00 93.81 90 ASP A C 1
ATOM 638 O O . ASP A 1 90 ? 5.267 12.563 6.270 1.00 93.81 90 ASP A O 1
ATOM 642 N N . GLY A 1 91 ? 6.233 11.014 4.957 1.00 92.75 91 GLY A N 1
ATOM 643 C CA . GLY A 1 91 ? 6.146 11.779 3.712 1.00 92.75 91 GLY A CA 1
ATOM 644 C C . GLY A 1 91 ? 4.719 12.110 3.255 1.00 92.75 91 GLY A C 1
ATOM 645 O O . GLY A 1 91 ? 4.544 12.997 2.423 1.00 92.75 91 GLY A O 1
ATOM 646 N N . THR A 1 92 ? 3.689 11.452 3.802 1.00 91.25 92 THR A N 1
ATOM 647 C CA . THR A 1 92 ? 2.281 11.748 3.472 1.00 91.25 92 THR A CA 1
ATOM 648 C C . THR A 1 92 ? 1.729 12.988 4.182 1.00 91.25 92 THR A C 1
ATOM 650 O O . THR A 1 92 ? 0.627 13.435 3.863 1.00 91.25 92 THR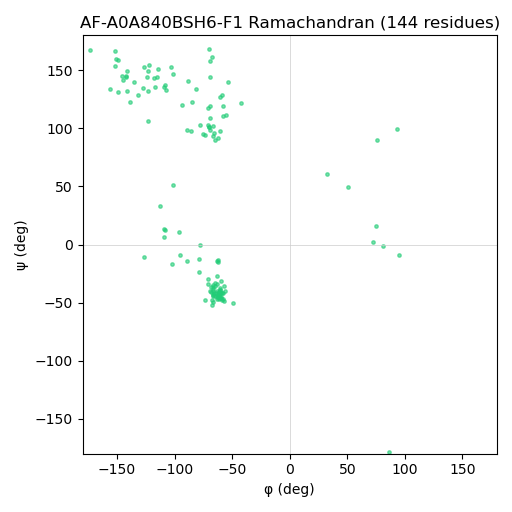 A O 1
ATOM 653 N N . GLY A 1 93 ? 2.442 13.520 5.182 1.00 89.19 93 GLY A N 1
ATOM 654 C CA . GLY A 1 93 ? 1.953 14.612 6.032 1.00 89.19 93 GLY A CA 1
ATOM 655 C C . GLY A 1 93 ? 0.857 14.199 7.025 1.00 89.19 93 GLY A C 1
ATOM 656 O O . GLY A 1 93 ? 0.359 15.040 7.776 1.00 89.19 93 GLY A O 1
ATOM 657 N N . ARG A 1 94 ? 0.483 12.912 7.068 1.00 88.06 94 ARG A N 1
ATOM 658 C CA . ARG A 1 94 ? -0.436 12.344 8.061 1.00 88.06 94 ARG A CA 1
ATOM 659 C C . ARG A 1 94 ? 0.337 11.601 9.141 1.00 88.06 94 ARG A C 1
ATOM 661 O O . ARG A 1 94 ? 1.360 10.980 8.881 1.00 88.06 94 ARG A O 1
ATOM 668 N N . ARG A 1 95 ? -0.184 11.633 10.369 1.00 87.12 95 ARG A N 1
ATOM 669 C CA . ARG A 1 95 ? 0.390 10.891 11.496 1.00 87.12 95 ARG A CA 1
ATOM 670 C C . ARG A 1 95 ? -0.282 9.533 11.631 1.00 87.12 95 ARG A C 1
ATOM 672 O O . ARG A 1 95 ? -1.481 9.465 11.895 1.00 87.12 95 ARG A O 1
ATOM 679 N N . PHE A 1 96 ? 0.512 8.476 11.518 1.00 87.44 96 PHE A N 1
ATOM 680 C CA . PHE A 1 96 ? 0.098 7.103 11.786 1.00 87.44 96 PHE A CA 1
ATOM 681 C C .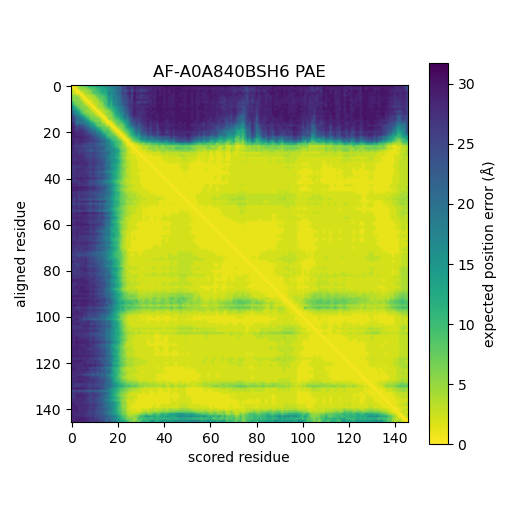 PHE A 1 96 ? 0.912 6.556 12.956 1.00 87.44 96 PHE A C 1
ATOM 683 O O . PHE A 1 96 ? 2.120 6.751 13.018 1.00 87.44 96 PHE A O 1
ATOM 690 N N . THR A 1 97 ? 0.255 5.881 13.896 1.00 86.62 97 THR A N 1
ATOM 691 C CA . THR A 1 97 ? 0.916 5.251 15.055 1.00 86.62 97 THR A CA 1
ATOM 692 C C . THR A 1 97 ? 1.078 3.744 14.890 1.00 86.62 97 THR A C 1
ATOM 694 O O . THR A 1 97 ? 1.867 3.124 15.593 1.00 86.62 97 THR A O 1
ATOM 697 N N . HIS A 1 98 ? 0.333 3.153 13.955 1.00 91.12 98 HIS A N 1
ATOM 698 C CA . HIS A 1 98 ? 0.350 1.734 13.632 1.00 91.12 98 HIS A CA 1
ATOM 699 C C . HIS A 1 98 ? 0.116 1.578 12.129 1.00 91.12 98 HIS A C 1
ATOM 701 O O . HIS A 1 98 ? -0.641 2.344 11.532 1.00 9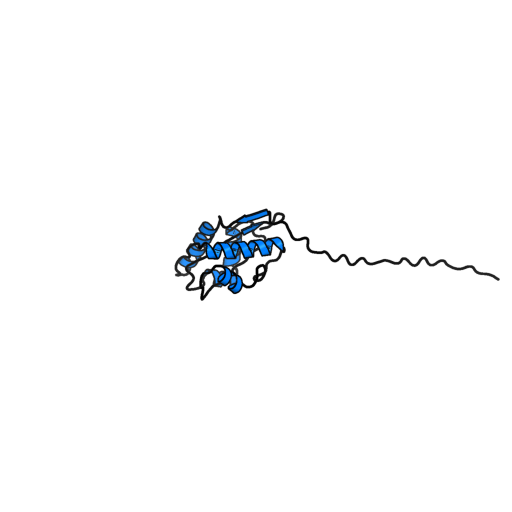1.12 98 HIS A O 1
ATOM 707 N N . GLY A 1 99 ? 0.751 0.580 11.528 1.00 95.12 99 GLY A N 1
ATOM 708 C CA . GLY A 1 99 ? 0.570 0.236 10.125 1.00 95.12 99 GLY A CA 1
ATOM 709 C C . GLY A 1 99 ? 1.316 -1.045 9.788 1.00 95.12 99 GLY A C 1
ATOM 710 O O . GLY A 1 99 ? 2.119 -1.527 10.591 1.00 95.12 99 GLY A O 1
ATOM 711 N N . ALA A 1 100 ? 1.013 -1.599 8.625 1.00 97.31 100 ALA A N 1
ATOM 712 C CA . ALA A 1 100 ? 1.684 -2.754 8.063 1.00 97.31 100 ALA A CA 1
ATOM 713 C C . ALA A 1 100 ? 1.619 -2.669 6.539 1.00 97.31 100 ALA A C 1
ATOM 715 O O . ALA A 1 100 ? 0.760 -1.987 5.975 1.00 97.31 100 ALA A O 1
ATOM 716 N N . GLU A 1 101 ? 2.519 -3.384 5.877 1.00 98.56 101 GLU A N 1
ATOM 717 C CA . GLU A 1 101 ? 2.605 -3.417 4.426 1.00 98.56 101 GLU A CA 1
ATOM 718 C C . GLU A 1 101 ? 2.590 -4.858 3.927 1.00 98.56 101 GLU A C 1
ATOM 720 O O . GLU A 1 101 ? 3.320 -5.711 4.430 1.00 98.56 101 GLU A O 1
ATOM 725 N N . ASN A 1 102 ? 1.790 -5.098 2.891 1.00 98.75 102 ASN A N 1
ATOM 726 C CA . ASN A 1 102 ? 1.934 -6.262 2.033 1.00 98.75 102 ASN A CA 1
ATOM 727 C C . ASN A 1 102 ? 2.448 -5.794 0.673 1.00 98.75 102 ASN A C 1
ATOM 729 O O . ASN A 1 102 ? 1.942 -4.817 0.121 1.00 98.75 102 ASN A O 1
ATOM 733 N N . ILE A 1 103 ? 3.432 -6.509 0.138 1.00 98.50 103 ILE A N 1
ATOM 734 C CA . ILE A 1 103 ? 3.942 -6.328 -1.221 1.00 98.50 103 ILE A CA 1
ATOM 735 C C . ILE A 1 103 ? 3.813 -7.645 -1.980 1.00 98.50 103 ILE A C 1
ATOM 737 O O . ILE A 1 103 ? 3.759 -8.723 -1.386 1.00 98.50 103 ILE A O 1
ATOM 741 N N . ALA A 1 104 ? 3.715 -7.546 -3.295 1.00 97.44 104 ALA A N 1
ATOM 742 C CA . ALA A 1 104 ? 3.654 -8.676 -4.205 1.00 97.44 104 ALA A CA 1
ATOM 743 C C . ALA A 1 104 ? 4.292 -8.259 -5.538 1.00 97.44 104 ALA A C 1
ATOM 745 O O . ALA A 1 104 ? 4.435 -7.063 -5.798 1.00 97.44 104 ALA A O 1
ATOM 746 N N . MET A 1 105 ? 4.716 -9.238 -6.330 1.00 95.44 105 MET A N 1
ATOM 747 C CA . MET A 1 105 ? 5.301 -9.048 -7.656 1.00 95.44 105 MET A CA 1
ATOM 748 C C . MET A 1 105 ? 5.101 -10.337 -8.457 1.00 95.44 105 MET A C 1
ATOM 750 O O . MET A 1 105 ? 5.380 -11.431 -7.958 1.00 95.44 105 MET A O 1
ATOM 754 N N . GLY A 1 106 ? 4.655 -10.205 -9.705 1.00 93.62 106 GLY A N 1
ATOM 755 C CA . GLY A 1 106 ? 4.442 -11.313 -10.639 1.00 93.62 106 GLY A CA 1
ATOM 756 C C . GLY A 1 106 ? 3.013 -11.865 -10.699 1.00 93.62 106 GLY A C 1
ATOM 757 O O . GLY A 1 106 ? 2.714 -12.648 -11.601 1.00 93.62 106 GLY A O 1
ATOM 758 N N . GLN A 1 107 ? 2.119 -11.457 -9.796 1.00 94.69 107 GLN A N 1
ATOM 759 C CA . GLN A 1 107 ? 0.698 -11.804 -9.858 1.00 94.69 107 GLN A CA 1
ATOM 760 C C . GLN A 1 107 ? 0.018 -11.098 -11.035 1.00 94.69 107 GLN A C 1
ATOM 762 O O . GLN A 1 107 ? 0.319 -9.951 -11.357 1.00 94.69 107 GLN A O 1
ATOM 767 N N . ARG A 1 108 ? -0.935 -11.774 -11.679 1.00 91.88 108 ARG A N 1
ATOM 768 C CA . ARG A 1 108 ? -1.623 -11.262 -12.878 1.00 91.88 108 ARG A CA 1
ATOM 769 C C . ARG A 1 108 ? -2.864 -10.446 -12.550 1.00 91.88 108 ARG A C 1
ATOM 771 O O . ARG A 1 108 ? -3.399 -9.770 -13.428 1.00 91.88 108 ARG A O 1
ATOM 778 N N . SER A 1 109 ? -3.351 -10.527 -11.314 1.00 94.25 109 SER A N 1
ATOM 779 C CA . SER A 1 109 ? -4.522 -9.781 -10.873 1.00 94.25 109 SER A CA 1
ATOM 780 C C . SER A 1 109 ? -4.493 -9.478 -9.376 1.00 94.25 109 SER A C 1
ATOM 782 O O . SER A 1 109 ? -3.724 -10.059 -8.606 1.00 94.25 109 SER A O 1
ATOM 784 N N . LEU A 1 110 ? -5.374 -8.563 -8.959 1.00 95.31 110 LEU A N 1
ATOM 785 C CA . LEU A 1 110 ? -5.608 -8.270 -7.547 1.00 95.31 110 LEU A CA 1
ATOM 786 C C . LEU A 1 110 ? -6.106 -9.516 -6.804 1.00 95.31 110 LEU A C 1
ATOM 788 O O . LEU A 1 110 ? -5.707 -9.750 -5.670 1.00 95.31 110 LEU A O 1
ATOM 792 N N . GLU A 1 111 ? -6.971 -10.317 -7.422 1.00 96.81 111 GLU A N 1
ATOM 793 C CA . GLU A 1 111 ? -7.520 -11.537 -6.826 1.00 96.81 111 GLU A CA 1
ATOM 794 C C . GLU A 1 111 ? -6.419 -12.552 -6.509 1.00 96.81 111 GLU A C 1
ATOM 796 O O . GLU A 1 111 ? -6.414 -13.094 -5.404 1.00 96.81 111 GLU A O 1
ATOM 801 N N . GLU A 1 112 ? -5.471 -12.750 -7.431 1.00 97.81 112 GLU A N 1
ATOM 802 C CA . GLU A 1 112 ? -4.319 -13.642 -7.241 1.00 97.81 112 GLU A CA 1
ATOM 803 C C . GLU A 1 112 ? -3.429 -13.147 -6.086 1.00 97.81 112 GLU A C 1
ATOM 805 O O . GLU A 1 112 ? -3.140 -13.905 -5.161 1.00 97.81 112 GLU A O 1
ATOM 810 N N . ALA A 1 113 ? -3.108 -11.846 -6.042 1.00 97.69 113 ALA A N 1
ATOM 811 C CA . ALA A 1 113 ? -2.356 -11.258 -4.926 1.00 97.69 113 ALA A CA 1
ATOM 812 C C . ALA A 1 113 ? -3.087 -11.390 -3.577 1.00 97.69 113 ALA A C 1
ATOM 814 O O . ALA A 1 113 ? -2.485 -11.732 -2.558 1.00 97.69 113 ALA A O 1
ATOM 815 N N . MET A 1 114 ? -4.403 -11.163 -3.559 1.00 97.88 114 MET A N 1
ATOM 816 C CA . MET A 1 114 ? -5.221 -11.315 -2.354 1.00 97.88 114 MET A CA 1
ATOM 817 C C . MET A 1 114 ? -5.279 -12.769 -1.873 1.00 97.88 114 MET A C 1
ATOM 819 O O . MET A 1 114 ? -5.331 -13.007 -0.664 1.00 97.88 114 MET A O 1
ATOM 823 N N . GLU A 1 115 ? -5.298 -13.742 -2.780 1.00 97.94 115 GLU A N 1
ATOM 824 C CA . GLU A 1 115 ? -5.253 -15.162 -2.433 1.00 97.94 115 GLU A CA 1
ATOM 825 C C . GLU A 1 115 ? -3.900 -15.556 -1.829 1.00 97.94 115 GLU A C 1
ATOM 827 O O . GLU A 1 115 ? -3.872 -16.149 -0.743 1.00 97.94 115 GLU A O 1
ATOM 832 N N . ASP A 1 116 ? -2.799 -15.147 -2.459 1.00 98.19 116 ASP A N 1
ATOM 833 C CA . ASP A 1 116 ? -1.442 -15.374 -1.952 1.00 98.19 116 ASP A CA 1
ATOM 834 C C . ASP A 1 116 ? -1.262 -14.772 -0.552 1.00 98.19 116 ASP A C 1
ATOM 836 O O . ASP A 1 116 ? -0.807 -15.442 0.385 1.00 98.19 116 ASP A O 1
ATOM 840 N N . TRP A 1 117 ? -1.709 -13.527 -0.357 1.00 98.50 117 TRP A N 1
ATOM 841 C CA . TRP A 1 117 ? -1.652 -12.873 0.949 1.00 98.50 117 TRP A CA 1
ATOM 842 C C . TRP A 1 117 ? -2.532 -13.554 2.002 1.00 98.50 117 TRP A C 1
ATOM 844 O O . TRP A 1 117 ? -2.166 -13.579 3.175 1.00 98.50 117 TRP A O 1
ATOM 854 N N . ARG A 1 118 ? -3.684 -14.131 1.633 1.00 98.00 118 ARG A N 1
ATOM 855 C CA . ARG A 1 118 ? -4.543 -14.863 2.589 1.00 98.00 118 ARG A CA 1
ATOM 856 C C . ARG A 1 118 ? -3.933 -16.187 3.035 1.00 98.00 118 ARG A C 1
ATOM 858 O O . ARG A 1 118 ? -4.181 -16.599 4.172 1.00 98.00 118 ARG A O 1
ATOM 865 N N . ARG A 1 119 ? -3.196 -16.854 2.143 1.00 97.94 119 ARG A N 1
ATOM 866 C CA . ARG A 1 119 ? -2.543 -18.150 2.395 1.00 97.94 119 ARG A CA 1
ATOM 867 C C . ARG A 1 119 ? -1.245 -18.012 3.189 1.00 97.94 119 ARG A C 1
ATOM 869 O O . ARG A 1 119 ? -0.852 -18.951 3.873 1.00 97.94 119 ARG A O 1
ATOM 876 N N . SER A 1 120 ? -0.601 -16.848 3.141 1.00 98.38 120 SER A N 1
ATOM 877 C CA . SER A 1 120 ? 0.599 -16.556 3.925 1.00 98.38 120 SER A CA 1
ATOM 878 C C . SER A 1 120 ? 0.249 -16.055 5.337 1.00 98.38 120 SER A C 1
ATOM 880 O O . SER A 1 120 ? -0.420 -15.027 5.458 1.00 98.38 120 SER A O 1
ATOM 882 N N . PRO A 1 121 ? 0.724 -16.705 6.420 1.00 98.31 121 PRO A N 1
ATOM 883 C CA . PRO A 1 121 ? 0.458 -16.258 7.792 1.00 98.31 121 PRO A CA 1
ATOM 884 C C . PRO A 1 121 ? 0.885 -14.809 8.070 1.00 98.31 121 PRO A C 1
ATOM 886 O O . PRO A 1 121 ? 0.147 -14.059 8.710 1.00 98.31 121 PRO A O 1
ATOM 889 N N . GLU A 1 122 ? 2.038 -14.398 7.538 1.00 97.94 122 GLU A N 1
ATOM 890 C CA . GLU A 1 122 ? 2.595 -13.055 7.725 1.00 97.94 122 GLU A CA 1
ATOM 891 C C . GLU A 1 122 ? 1.737 -11.983 7.035 1.00 97.94 122 GLU A C 1
ATOM 893 O O . GLU A 1 122 ? 1.277 -11.038 7.679 1.00 97.94 122 GLU A O 1
ATOM 898 N N . HIS A 1 123 ? 1.425 -12.163 5.748 1.00 98.56 123 HIS A N 1
ATOM 899 C CA . HIS A 1 123 ? 0.582 -11.221 5.002 1.00 98.56 123 HIS A CA 1
ATOM 900 C C . HIS A 1 123 ? -0.863 -11.193 5.517 1.00 98.56 123 HIS A C 1
ATOM 902 O O . HIS A 1 123 ? -1.507 -10.136 5.556 1.00 98.56 123 HIS A O 1
ATOM 908 N N . ARG A 1 124 ? -1.376 -12.349 5.956 1.00 98.56 124 ARG A N 1
ATOM 909 C CA . ARG A 1 124 ? -2.686 -12.468 6.598 1.00 98.56 124 ARG A CA 1
ATOM 910 C C . ARG A 1 124 ? -2.755 -11.628 7.867 1.00 98.56 124 ARG A C 1
ATOM 912 O O . ARG A 1 124 ? -3.740 -10.911 8.050 1.00 98.56 124 ARG A O 1
ATOM 919 N N . ARG A 1 125 ? -1.734 -11.697 8.727 1.00 98.44 125 ARG A N 1
ATOM 920 C CA . ARG A 1 125 ? -1.673 -10.901 9.962 1.00 98.44 125 ARG A CA 1
ATOM 921 C C . ARG A 1 125 ? -1.763 -9.405 9.660 1.00 98.44 125 ARG A C 1
ATOM 923 O O . ARG A 1 125 ? -2.510 -8.709 10.339 1.00 98.44 125 ARG A O 1
ATOM 930 N N . ASN A 1 126 ? -1.086 -8.931 8.614 1.00 98.38 126 ASN A N 1
ATOM 931 C CA . ASN A 1 126 ? -1.135 -7.525 8.205 1.00 98.38 126 ASN A CA 1
ATOM 932 C C . ASN A 1 126 ? -2.546 -7.096 7.763 1.00 98.38 126 ASN A C 1
ATOM 934 O O . ASN A 1 126 ? -3.051 -6.074 8.222 1.00 98.38 126 ASN A O 1
ATOM 938 N N . MET A 1 127 ? -3.243 -7.902 6.951 1.00 98.38 127 MET A N 1
ATOM 939 C CA . MET A 1 127 ? -4.630 -7.597 6.547 1.00 98.38 127 MET A CA 1
ATOM 940 C C . MET A 1 127 ? -5.615 -7.579 7.730 1.00 98.38 127 MET A C 1
ATOM 942 O O . MET A 1 127 ? -6.635 -6.884 7.691 1.00 98.38 127 MET A O 1
ATOM 946 N N . LEU A 1 128 ? -5.310 -8.329 8.792 1.00 98.19 128 LEU A N 1
ATOM 947 C CA . LEU A 1 128 ? -6.098 -8.408 10.025 1.00 98.19 128 LEU A CA 1
ATOM 948 C C . LEU A 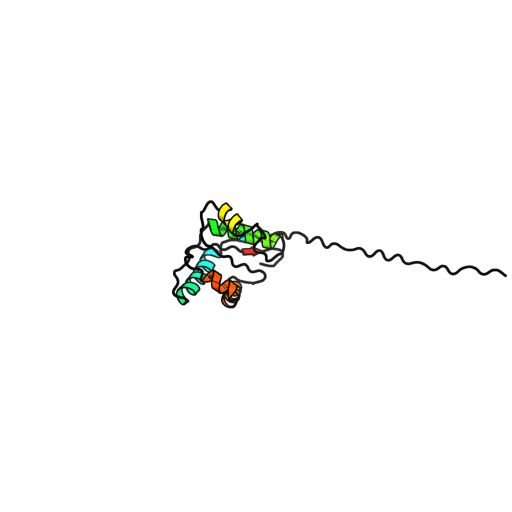1 128 ? -5.582 -7.482 11.136 1.00 98.19 128 LEU A C 1
ATOM 950 O O . LEU A 1 128 ? -6.047 -7.578 12.270 1.00 98.19 128 LEU A O 1
ATOM 954 N N . GLN A 1 129 ? -4.657 -6.564 10.839 1.00 96.88 129 GLN A N 1
ATOM 955 C CA . GLN A 1 129 ? -4.133 -5.649 11.847 1.00 96.88 129 GLN A CA 1
ATOM 956 C C . GLN A 1 129 ? -5.267 -4.817 12.467 1.00 96.88 129 GLN A C 1
ATOM 958 O O . GLN A 1 129 ? -6.063 -4.176 11.774 1.00 96.88 129 GLN A O 1
ATOM 963 N N . ASN A 1 130 ? -5.331 -4.808 13.793 1.00 94.12 130 ASN A N 1
ATOM 964 C CA . ASN A 1 130 ? -6.212 -3.952 14.579 1.00 94.12 130 ASN A CA 1
ATOM 965 C C . ASN A 1 130 ? -5.337 -2.869 15.240 1.00 94.12 130 ASN A C 1
ATOM 967 O O . ASN A 1 130 ? -4.287 -3.232 15.772 1.00 94.12 130 ASN A O 1
ATOM 971 N N . PRO A 1 131 ? -5.692 -1.570 15.204 1.00 94.44 131 PRO A N 1
ATOM 972 C CA . PRO A 1 131 ? -6.966 -0.978 14.788 1.00 94.44 131 PRO A CA 1
ATOM 973 C C . PRO A 1 131 ? -6.963 -0.372 13.372 1.00 94.44 131 PRO A C 1
ATOM 975 O O . PRO A 1 131 ? -7.353 0.779 13.197 1.00 94.44 131 PRO A O 1
ATOM 978 N N . ALA A 1 132 ? -6.523 -1.106 12.341 1.00 96.12 132 ALA A N 1
ATOM 979 C CA . ALA A 1 132 ? -6.514 -0.554 10.984 1.00 96.12 132 ALA A CA 1
ATOM 980 C C . ALA A 1 132 ? -7.931 -0.163 10.513 1.00 96.12 132 ALA A C 1
ATOM 982 O O . ALA A 1 132 ? -8.850 -0.984 10.530 1.00 96.12 132 ALA A O 1
ATOM 983 N N . SER A 1 133 ? -8.086 1.083 10.064 1.00 96.69 133 SER A N 1
ATOM 984 C CA . SER A 1 133 ? -9.335 1.647 9.522 1.00 96.69 133 SER A CA 1
ATOM 985 C C . SER A 1 133 ? -9.163 2.280 8.136 1.00 96.69 133 SER A C 1
ATOM 987 O O . SER A 1 133 ? -10.145 2.578 7.459 1.00 96.69 133 SER A O 1
ATOM 989 N N . HIS A 1 134 ? -7.919 2.448 7.687 1.00 97.38 134 HIS A N 1
ATOM 990 C CA . HIS A 1 134 ? -7.566 3.006 6.387 1.00 97.38 134 HIS A CA 1
ATOM 991 C C . HIS A 1 134 ? -6.625 2.062 5.644 1.00 97.38 134 HIS A C 1
ATOM 993 O O . HIS A 1 134 ? -5.873 1.310 6.265 1.00 97.38 134 HIS A O 1
ATOM 999 N N . ILE A 1 135 ? -6.662 2.112 4.317 1.00 98.44 135 ILE A N 1
ATOM 1000 C CA . ILE A 1 135 ? -5.784 1.333 3.445 1.00 98.44 135 ILE A CA 1
ATOM 1001 C C . ILE A 1 135 ? -5.379 2.163 2.226 1.00 98.44 135 ILE A C 1
ATOM 1003 O O . ILE A 1 135 ? -6.167 2.956 1.716 1.00 98.44 135 ILE A O 1
ATOM 1007 N N . GLY A 1 136 ? -4.151 1.964 1.755 1.00 98.31 136 GLY A N 1
ATOM 1008 C CA . GLY A 1 136 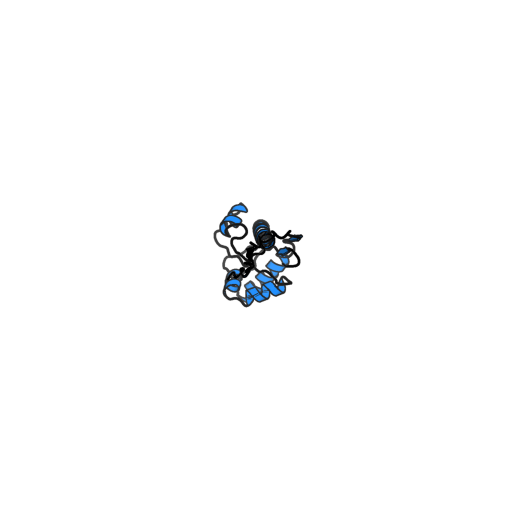? -3.700 2.421 0.446 1.00 98.31 136 GLY A CA 1
ATOM 1009 C C . GLY A 1 136 ? -3.396 1.233 -0.453 1.00 98.31 136 GLY A C 1
ATOM 1010 O O . GLY A 1 136 ? -3.012 0.168 0.032 1.00 98.31 136 GLY A O 1
ATOM 1011 N N . PHE A 1 137 ? -3.558 1.412 -1.758 1.00 98.75 137 PHE A N 1
ATOM 1012 C CA . PHE A 1 137 ? -3.194 0.396 -2.739 1.00 98.75 137 PHE A CA 1
ATOM 1013 C C . PHE A 1 137 ? -2.659 1.047 -4.012 1.00 98.75 137 PHE A C 1
ATOM 1015 O O . PHE A 1 137 ? -3.166 2.070 -4.485 1.00 98.75 137 PHE A O 1
ATOM 1022 N N . ALA A 1 138 ? -1.640 0.428 -4.592 1.00 98.50 138 ALA A N 1
ATOM 1023 C CA . ALA A 1 138 ? -1.161 0.766 -5.917 1.00 98.50 138 ALA A CA 1
ATOM 1024 C C . ALA A 1 138 ? -0.534 -0.456 -6.582 1.00 98.50 138 ALA A C 1
ATOM 1026 O O . ALA A 1 138 ? 0.001 -1.336 -5.910 1.00 98.50 138 ALA A O 1
ATOM 1027 N N . ARG A 1 139 ? -0.558 -0.453 -7.911 1.00 97.50 139 ARG A N 1
ATOM 1028 C CA . ARG A 1 139 ? 0.164 -1.391 -8.767 1.00 97.50 139 ARG A CA 1
ATOM 1029 C C . ARG A 1 139 ? 1.054 -0.602 -9.714 1.00 97.50 139 ARG A C 1
ATOM 1031 O O . ARG A 1 139 ? 0.649 0.464 -10.182 1.00 97.50 139 ARG A O 1
ATOM 1038 N N . ALA A 1 140 ? 2.231 -1.127 -10.018 1.00 97.19 140 ALA A N 1
ATOM 1039 C CA . ALA A 1 140 ? 3.085 -0.623 -11.081 1.00 97.19 140 ALA A CA 1
ATOM 1040 C C . ALA A 1 140 ? 3.374 -1.750 -12.071 1.00 97.19 140 ALA A C 1
ATOM 1042 O O . ALA A 1 140 ? 3.406 -2.900 -11.666 1.00 97.19 140 ALA A O 1
ATOM 1043 N N . ARG A 1 141 ? 3.575 -1.423 -13.348 1.00 93.69 141 ARG A N 1
ATOM 1044 C CA . ARG A 1 141 ? 3.963 -2.387 -14.382 1.00 93.69 141 ARG A CA 1
ATOM 1045 C C . ARG A 1 141 ? 5.261 -1.950 -15.036 1.00 93.69 141 ARG A C 1
ATOM 1047 O O . ARG A 1 141 ? 5.367 -0.790 -15.433 1.00 93.69 141 ARG A O 1
ATOM 1054 N N . ALA A 1 142 ? 6.220 -2.856 -15.185 1.00 89.94 142 ALA A N 1
ATOM 1055 C CA . ALA A 1 142 ? 7.461 -2.612 -15.916 1.00 89.94 142 ALA A CA 1
ATOM 1056 C C . ALA A 1 142 ? 7.868 -3.854 -16.724 1.00 89.94 142 ALA A C 1
ATOM 1058 O O . ALA A 1 142 ? 7.852 -4.973 -16.209 1.00 89.94 142 ALA A O 1
ATOM 1059 N N . GLY A 1 143 ? 8.206 -3.644 -18.009 1.00 82.62 143 GLY A N 1
ATOM 1060 C CA . GLY A 1 143 ? 8.482 -4.672 -19.035 1.00 82.62 143 GLY A CA 1
ATOM 1061 C C . GLY A 1 143 ? 7.680 -5.952 -18.854 1.00 82.62 143 GLY A C 1
ATOM 1062 O O . GLY A 1 143 ? 8.229 -7.038 -18.663 1.00 82.62 143 GLY A O 1
ATOM 1063 N N . GLY A 1 144 ? 6.364 -5.779 -18.910 1.00 75.06 144 GLY A N 1
ATOM 1064 C CA . GLY A 1 144 ? 5.411 -6.879 -18.946 1.00 75.06 144 GLY A CA 1
ATOM 1065 C C . GLY A 1 144 ? 5.057 -7.535 -17.607 1.00 75.06 144 GLY A C 1
ATOM 1066 O O . GLY A 1 144 ? 4.216 -8.437 -17.618 1.00 75.06 144 GLY A O 1
ATOM 1067 N N . ARG A 1 145 ? 5.641 -7.105 -16.481 1.00 71.44 145 ARG A N 1
ATOM 1068 C CA . ARG A 1 145 ? 5.356 -7.646 -15.140 1.00 71.44 145 ARG A CA 1
ATOM 1069 C C . ARG A 1 145 ? 4.776 -6.580 -14.216 1.00 71.44 145 ARG A C 1
ATOM 1071 O O . ARG A 1 145 ? 5.173 -5.418 -14.308 1.00 71.44 145 ARG A O 1
ATOM 1078 N N . ASP A 1 146 ? 3.840 -7.013 -13.375 1.00 72.62 146 ASP A N 1
ATOM 1079 C CA . ASP A 1 146 ? 3.230 -6.239 -12.288 1.00 72.62 146 ASP A CA 1
ATOM 1080 C C . ASP A 1 146 ? 3.941 -6.525 -10.950 1.00 72.62 146 ASP A C 1
ATOM 1082 O O . ASP A 1 146 ? 4.487 -7.648 -10.800 1.00 72.62 146 ASP A O 1
#

InterPro domains:
  IPR014044 CAP domain [PF00188] (41-144)
  IPR035940 CAP superfamily [G3DSA:3.40.33.10] (15-144)
  IPR035940 CAP superfamily [SSF55797] (37-144)

Mean predicted aligned error: 8.72 Å

pLDDT: mean 89.04, std 15.78, range [41.44, 98.81]

Organism: NCBI:txid1348468